Protein AF-A0A4S2MVJ6-F1 (afdb_monomer_lite)

Foldseek 3Di:
DDDWAFDDLVCLVVQLVVCCVQWVVSVLADSVQVVLQCQQPRQLWTADPQGKTWRKFFFQPVVVVCPVVVVADPSRDHSVRGHRPPPPDPVDPAAGETAIEIEDTDQRRHDPCRVVVSVVSSVVVCVVSSHDHQKYKYWDQDPVRVVSLVQQVWDWDPPPPPDIRTIMTMDGGPSRDNGDDDD

Sequence (183 aa):
MTSPTPLPPHLLAPLLASDTEIYPSSARLSLSRLESWIDAAPSLSLLFPSGGVIIALPMLASHWKSLVTGELNEWDIDARFLYPETTAAHGGPQPMEIGIHSWHIERNGEPPGFGKRAMEEVKQRVEALGLRITGWSALAVTEDGIGLCRSFGWRERAVEESRGGGRLMWLEGSNWKAPTPAL

Radius of gyration: 15.43 Å; chains: 1; bounding box: 38×34×42 Å

Organism: NCBI:txid341454

pLDDT: mean 83.53, std 15.49, range [36.56, 97.31]

Secondary structure (DSSP, 8-state):
-PPPEEPPGGGHHHHHHHHHHH-GGGGG--HHHHHHHHHH-GGGEEE-TTS-EEEEEEEEHHHHHHHHHTSS-GGG--GGGB--TTS-----SSPPEEEEEEEEEE-TTPPTTHHHHHHHHHHHHHHHTT-EEEEEEEEE-SHHHHHHHHHTTPEEE---SSSS-PEEEEEESS---PPPPP-

Structure (mmCIF, N/CA/C/O backbone):
data_AF-A0A4S2MVJ6-F1
#
_entry.id   AF-A0A4S2MVJ6-F1
#
loop_
_atom_site.group_PDB
_atom_site.id
_atom_site.type_symbol
_atom_site.label_atom_id
_atom_site.label_alt_id
_atom_site.label_comp_id
_atom_site.label_asym_id
_atom_site.label_entity_id
_atom_site.label_seq_id
_atom_site.pdbx_PDB_ins_code
_atom_site.Cartn_x
_atom_site.Cartn_y
_atom_site.Cartn_z
_atom_site.occupancy
_atom_site.B_iso_or_equiv
_atom_site.auth_seq_id
_atom_site.auth_comp_id
_atom_site.auth_asym_id
_atom_site.auth_atom_id
_atom_site.pdbx_PDB_model_num
ATOM 1 N N . MET A 1 1 ? -16.042 -12.253 -12.705 1.00 56.50 1 MET A N 1
ATOM 2 C CA . MET A 1 1 ? -14.601 -11.966 -12.537 1.00 56.50 1 MET A CA 1
ATOM 3 C C . MET A 1 1 ? -14.203 -12.515 -11.183 1.00 56.50 1 MET A C 1
ATOM 5 O O . MET A 1 1 ? -14.985 -12.370 -10.253 1.00 56.50 1 MET A O 1
ATOM 9 N N . THR A 1 2 ? -13.085 -13.225 -11.090 1.00 75.69 2 THR A N 1
ATOM 10 C CA . THR A 1 2 ? -12.560 -13.728 -9.815 1.00 75.69 2 THR A CA 1
ATOM 11 C C . THR A 1 2 ? -12.086 -12.551 -8.958 1.00 75.69 2 THR A C 1
ATOM 13 O O . THR A 1 2 ? -11.458 -11.629 -9.476 1.00 75.69 2 THR A O 1
ATOM 16 N N . SER A 1 3 ? -12.442 -12.540 -7.674 1.00 87.19 3 SER A N 1
ATOM 17 C CA . SER A 1 3 ? -12.014 -11.490 -6.742 1.00 87.19 3 SER A CA 1
ATOM 18 C C . SER A 1 3 ? -10.522 -11.631 -6.405 1.00 87.19 3 SER A C 1
ATOM 20 O O . SER A 1 3 ? -10.022 -12.760 -6.393 1.00 87.19 3 SER A O 1
ATOM 22 N N . PRO A 1 4 ? -9.808 -10.531 -6.108 1.00 93.50 4 PRO A N 1
ATOM 23 C CA . PRO A 1 4 ? -8.422 -10.590 -5.646 1.00 93.50 4 PRO A CA 1
ATOM 24 C C . PRO A 1 4 ? -8.301 -11.354 -4.323 1.00 93.50 4 PRO A C 1
ATOM 26 O O . PRO A 1 4 ? -9.167 -11.239 -3.445 1.00 93.50 4 PRO A O 1
ATOM 29 N N . THR A 1 5 ? -7.218 -12.109 -4.165 1.00 95.38 5 THR A N 1
ATOM 30 C CA . THR A 1 5 ? -6.925 -12.900 -2.961 1.00 95.38 5 THR A CA 1
ATOM 31 C C . THR A 1 5 ? -5.793 -12.269 -2.154 1.00 95.38 5 THR A C 1
ATOM 33 O O . THR A 1 5 ? -5.006 -11.521 -2.733 1.00 95.38 5 THR A O 1
ATOM 36 N N . PRO A 1 6 ? -5.654 -12.584 -0.854 1.00 95.75 6 PRO A N 1
ATOM 37 C CA . PRO A 1 6 ? -4.462 -12.214 -0.096 1.00 95.75 6 PRO A CA 1
ATOM 38 C C . PRO A 1 6 ? -3.177 -12.654 -0.804 1.00 95.75 6 PRO A C 1
ATOM 40 O O . PRO A 1 6 ? -3.139 -13.722 -1.426 1.00 95.75 6 PRO A O 1
ATOM 43 N N . LEU A 1 7 ? -2.144 -11.821 -0.721 1.00 95.50 7 LEU A N 1
ATOM 44 C CA . LEU A 1 7 ? -0.855 -12.047 -1.360 1.00 95.50 7 LEU A CA 1
ATOM 45 C C . LEU A 1 7 ? -0.146 -13.261 -0.725 1.00 95.50 7 LEU A C 1
ATOM 47 O O . LEU A 1 7 ? 0.115 -13.255 0.478 1.00 95.50 7 LEU A O 1
ATOM 51 N N . PRO A 1 8 ? 0.191 -14.308 -1.500 1.00 94.12 8 PRO A N 1
ATOM 52 C CA . PRO A 1 8 ? 0.903 -15.466 -0.969 1.00 94.12 8 PRO A CA 1
ATOM 53 C C . PRO A 1 8 ? 2.321 -15.119 -0.464 1.00 94.12 8 PRO A C 1
ATOM 55 O O . PRO A 1 8 ? 3.064 -14.451 -1.187 1.00 94.12 8 PRO A O 1
ATOM 58 N N . PRO A 1 9 ? 2.771 -15.656 0.690 1.00 92.94 9 PRO A N 1
ATOM 59 C CA . PRO A 1 9 ? 4.080 -15.321 1.271 1.00 92.94 9 PRO A CA 1
ATOM 60 C C . PRO A 1 9 ? 5.283 -15.580 0.352 1.00 92.94 9 PRO A C 1
ATOM 62 O O . PRO A 1 9 ? 6.256 -14.833 0.364 1.00 92.94 9 PRO A O 1
ATOM 65 N N . HIS A 1 10 ? 5.212 -16.611 -0.496 1.00 93.56 10 HIS A N 1
ATOM 66 C CA . HIS A 1 10 ? 6.303 -16.956 -1.415 1.00 93.56 10 HIS A CA 1
ATOM 67 C C . HIS A 1 10 ? 6.573 -15.886 -2.489 1.00 93.56 10 HIS A C 1
ATOM 69 O O . HIS A 1 10 ? 7.618 -15.937 -3.135 1.00 93.56 10 HIS A O 1
ATOM 75 N N . LEU A 1 11 ? 5.660 -14.926 -2.685 1.00 95.19 11 LEU A N 1
ATOM 76 C CA . LEU A 1 11 ? 5.847 -13.807 -3.612 1.00 95.19 11 LEU A CA 1
ATOM 77 C C . LEU A 1 11 ? 6.583 -12.617 -2.980 1.00 95.19 11 LEU A C 1
ATOM 79 O O . LEU A 1 11 ? 7.085 -11.774 -3.714 1.00 95.19 11 LEU A O 1
ATOM 83 N N . LEU A 1 12 ? 6.721 -12.550 -1.651 1.00 95.00 12 LEU A N 1
ATOM 84 C CA . LEU A 1 12 ? 7.303 -11.382 -0.977 1.00 95.00 12 LEU A CA 1
ATOM 85 C C . LEU A 1 12 ? 8.790 -11.190 -1.279 1.00 95.00 12 LEU A C 1
ATOM 87 O O . LEU A 1 12 ? 9.221 -10.069 -1.533 1.00 95.00 12 LEU A O 1
ATOM 91 N N . ALA A 1 13 ? 9.576 -12.269 -1.290 1.00 94.75 13 ALA A N 1
ATOM 92 C CA . ALA A 1 13 ? 11.005 -12.177 -1.587 1.00 94.75 13 ALA A CA 1
ATOM 93 C C . ALA A 1 13 ? 11.287 -11.714 -3.035 1.00 94.75 13 ALA A C 1
ATOM 95 O O . ALA A 1 13 ? 12.089 -10.794 -3.199 1.00 94.75 13 ALA A O 1
ATOM 96 N N . PRO A 1 14 ? 10.622 -12.262 -4.077 1.00 93.81 14 PRO A N 1
ATOM 97 C CA . PRO A 1 14 ? 10.716 -11.723 -5.436 1.00 93.81 14 PRO A CA 1
ATOM 98 C C . PRO A 1 14 ? 10.301 -10.252 -5.551 1.00 93.81 14 PRO A C 1
ATOM 100 O O . PRO A 1 14 ? 11.001 -9.479 -6.201 1.00 93.81 14 PRO A O 1
ATOM 103 N N . LEU A 1 15 ? 9.202 -9.854 -4.900 1.00 92.62 15 LEU A N 1
ATOM 104 C CA . LEU A 1 15 ? 8.722 -8.470 -4.938 1.00 92.62 15 LEU A CA 1
ATOM 105 C C . LEU A 1 15 ? 9.723 -7.518 -4.280 1.00 92.62 15 LEU A C 1
ATOM 107 O O . LEU A 1 15 ? 10.067 -6.504 -4.872 1.00 92.62 15 LEU A O 1
ATOM 111 N N . LEU A 1 16 ? 10.265 -7.872 -3.109 1.00 92.00 16 LEU A N 1
ATOM 112 C CA . LEU A 1 16 ? 11.301 -7.085 -2.434 1.00 92.00 16 LEU A CA 1
ATOM 113 C C . LEU A 1 16 ? 12.569 -6.937 -3.284 1.00 92.00 16 LEU A C 1
ATOM 115 O O . LEU A 1 16 ? 13.166 -5.860 -3.312 1.00 92.00 16 LEU A O 1
ATOM 119 N N . ALA A 1 17 ? 12.983 -8.003 -3.975 1.00 90.62 17 ALA A N 1
ATOM 120 C CA . ALA A 1 17 ? 14.120 -7.950 -4.886 1.00 90.62 17 ALA A CA 1
ATOM 121 C C . ALA A 1 17 ? 13.851 -6.983 -6.051 1.00 90.62 17 ALA A C 1
ATOM 123 O O . ALA A 1 17 ? 14.659 -6.086 -6.284 1.00 90.62 17 ALA A O 1
ATOM 124 N N . SER A 1 18 ? 12.689 -7.104 -6.705 1.00 87.56 18 SER A N 1
ATOM 125 C CA . SER A 1 18 ? 12.270 -6.202 -7.787 1.00 87.56 18 SER A CA 1
ATOM 126 C C . SER A 1 18 ? 12.198 -4.744 -7.330 1.00 87.56 18 SER A C 1
ATOM 128 O O . SER A 1 18 ? 12.621 -3.844 -8.052 1.00 87.56 18 SER A O 1
ATOM 130 N N . ASP A 1 19 ? 11.679 -4.496 -6.129 1.00 86.81 19 ASP A N 1
ATOM 131 C CA . ASP A 1 19 ? 11.576 -3.147 -5.578 1.00 86.81 19 ASP A CA 1
ATOM 132 C C . ASP A 1 19 ? 12.961 -2.572 -5.259 1.00 86.81 19 ASP A C 1
ATOM 134 O O . ASP A 1 19 ? 13.247 -1.423 -5.576 1.00 86.81 19 ASP A O 1
ATOM 138 N N . THR A 1 20 ? 13.872 -3.381 -4.713 1.00 84.69 20 THR A N 1
ATOM 139 C CA . THR A 1 20 ? 15.250 -2.962 -4.396 1.00 84.69 20 THR A CA 1
ATOM 140 C C . THR A 1 20 ? 16.060 -2.593 -5.641 1.00 84.69 20 THR A C 1
ATOM 142 O O . THR A 1 20 ? 16.916 -1.710 -5.574 1.00 84.69 20 THR A O 1
ATOM 145 N N . GLU A 1 21 ? 15.791 -3.230 -6.784 1.00 83.62 21 GLU A N 1
ATOM 146 C CA . GLU A 1 21 ? 16.425 -2.883 -8.062 1.00 83.62 21 GLU A CA 1
ATOM 147 C C . GLU A 1 21 ? 16.024 -1.484 -8.561 1.00 83.62 21 GLU A C 1
ATOM 149 O O . GLU A 1 21 ? 16.839 -0.790 -9.171 1.00 83.62 21 GLU A O 1
ATOM 154 N N . ILE A 1 22 ? 14.789 -1.052 -8.284 1.00 76.38 22 ILE A N 1
ATOM 155 C CA . ILE A 1 22 ? 14.227 0.227 -8.751 1.00 76.38 22 ILE A CA 1
ATOM 156 C C . ILE A 1 22 ? 14.412 1.338 -7.705 1.00 76.38 22 ILE A C 1
ATOM 158 O O . ILE A 1 22 ? 14.647 2.497 -8.056 1.00 76.38 22 ILE A O 1
ATOM 162 N N . TYR A 1 23 ? 14.330 0.986 -6.423 1.00 73.94 23 TYR A N 1
ATOM 163 C CA . TYR A 1 23 ? 14.349 1.888 -5.280 1.00 73.94 23 TYR A CA 1
ATOM 164 C C . TYR A 1 23 ? 15.567 1.576 -4.392 1.00 73.94 23 TYR A C 1
ATOM 166 O O . TYR A 1 23 ? 15.490 0.728 -3.501 1.00 73.94 23 TYR A O 1
ATOM 174 N N . PRO A 1 24 ? 16.696 2.295 -4.545 1.00 66.56 24 PRO A N 1
ATOM 175 C CA . PRO A 1 24 ? 17.876 2.110 -3.694 1.00 66.56 24 PRO A CA 1
ATOM 176 C C . PRO A 1 24 ? 17.599 2.232 -2.185 1.00 66.56 24 PRO A C 1
ATOM 178 O O . PRO A 1 24 ? 18.306 1.639 -1.371 1.00 66.56 24 PRO A O 1
ATOM 181 N N . SER A 1 25 ? 16.565 2.983 -1.789 1.00 67.94 25 SER A N 1
ATOM 182 C CA . SER A 1 25 ? 16.087 3.056 -0.402 1.00 67.94 25 SER A CA 1
ATOM 183 C C . SER A 1 25 ? 15.501 1.741 0.119 1.00 67.94 25 SER A C 1
ATOM 185 O O . SER A 1 25 ? 15.656 1.449 1.307 1.00 67.94 25 SER A O 1
ATOM 187 N N . SER A 1 26 ? 14.879 0.937 -0.747 1.00 67.00 26 SER A N 1
ATOM 188 C CA . SER A 1 26 ? 14.268 -0.351 -0.396 1.00 67.00 26 SER A CA 1
ATOM 189 C C . SER A 1 26 ? 15.310 -1.404 -0.014 1.00 67.00 26 SER A C 1
ATOM 191 O O . SER A 1 26 ? 14.987 -2.332 0.717 1.00 67.00 26 SER A O 1
ATOM 193 N N . ALA A 1 27 ? 16.596 -1.190 -0.332 1.00 71.81 27 ALA A N 1
ATOM 194 C CA . ALA A 1 27 ? 17.705 -2.003 0.181 1.00 71.81 27 ALA A CA 1
ATOM 195 C C . ALA A 1 27 ? 17.814 -2.003 1.723 1.00 71.81 27 ALA A C 1
ATOM 197 O O . ALA A 1 27 ? 18.536 -2.816 2.300 1.00 71.81 27 ALA A O 1
ATOM 198 N N . ARG A 1 28 ? 17.133 -1.070 2.405 1.00 82.00 28 ARG A N 1
ATOM 199 C CA . ARG A 1 28 ? 17.055 -1.003 3.872 1.00 82.00 28 ARG A CA 1
ATOM 200 C C . ARG A 1 28 ? 15.893 -1.808 4.453 1.00 82.00 28 ARG A C 1
ATOM 202 O O . ARG A 1 28 ? 15.876 -2.038 5.660 1.00 82.00 28 ARG A O 1
ATOM 209 N N . LEU A 1 29 ? 14.936 -2.220 3.623 1.00 89.44 29 LEU A N 1
ATOM 210 C CA . LEU A 1 29 ? 13.788 -3.017 4.029 1.00 89.44 29 LEU A CA 1
ATOM 211 C C . LEU A 1 29 ? 14.179 -4.500 4.067 1.00 89.44 29 LEU A C 1
ATOM 213 O O . LEU A 1 29 ? 14.614 -5.067 3.068 1.00 89.44 29 LEU A O 1
ATOM 217 N N . SER A 1 30 ? 14.029 -5.148 5.223 1.00 92.50 30 SER A N 1
ATOM 218 C CA . SER A 1 30 ? 14.241 -6.594 5.332 1.00 92.50 30 SER A CA 1
ATOM 219 C C . SER A 1 30 ? 12.998 -7.376 4.907 1.00 92.50 30 SER A C 1
ATOM 221 O O . SER A 1 30 ? 11.871 -6.917 5.097 1.00 92.50 30 SER A O 1
ATOM 223 N N . LEU A 1 31 ? 13.188 -8.613 4.433 1.00 94.00 31 LEU A N 1
ATOM 224 C CA . LEU A 1 31 ? 12.073 -9.526 4.154 1.00 94.00 31 LEU A CA 1
ATOM 225 C C . LEU A 1 31 ? 11.187 -9.729 5.390 1.00 94.00 31 LEU A C 1
ATOM 227 O O . LEU A 1 31 ? 9.974 -9.617 5.289 1.00 94.00 31 LEU A O 1
ATOM 231 N N . SER A 1 32 ? 11.795 -9.906 6.566 1.00 95.25 32 SER A N 1
ATOM 232 C CA . SER A 1 32 ? 11.061 -10.041 7.832 1.00 95.25 32 SER A CA 1
ATOM 233 C C . SER A 1 32 ? 10.196 -8.828 8.170 1.00 95.25 32 SER A C 1
ATOM 235 O O . SER A 1 32 ? 9.157 -8.956 8.815 1.00 95.25 32 SER A O 1
ATOM 237 N N . ARG A 1 33 ? 10.617 -7.629 7.747 1.00 95.19 33 ARG A N 1
ATOM 238 C CA . ARG A 1 33 ? 9.834 -6.414 7.941 1.00 95.19 33 ARG A CA 1
ATOM 239 C C . ARG A 1 33 ? 8.634 -6.402 7.005 1.00 95.19 33 ARG A C 1
ATOM 241 O O . ARG A 1 33 ? 7.529 -6.149 7.477 1.00 95.19 33 ARG A O 1
ATOM 248 N N . LEU A 1 34 ? 8.847 -6.723 5.730 1.00 95.19 34 LEU A N 1
ATOM 249 C CA . LEU A 1 34 ? 7.770 -6.846 4.753 1.00 95.19 34 LEU A CA 1
ATOM 250 C C . LEU A 1 34 ? 6.753 -7.911 5.189 1.00 95.19 34 LEU A C 1
ATOM 252 O O . LEU A 1 34 ? 5.569 -7.612 5.240 1.00 95.19 34 LEU A O 1
ATOM 256 N N . GLU A 1 35 ? 7.201 -9.098 5.604 1.00 95.94 35 GLU A N 1
ATOM 257 C CA . GLU A 1 35 ? 6.343 -10.155 6.166 1.00 95.94 35 GLU A CA 1
ATOM 258 C C . GLU A 1 35 ? 5.480 -9.626 7.319 1.00 95.94 35 GLU A C 1
ATOM 260 O O . GLU A 1 35 ? 4.261 -9.785 7.299 1.00 95.94 35 GLU A O 1
ATOM 265 N N . SER A 1 36 ? 6.079 -8.888 8.262 1.00 95.31 36 SER A N 1
ATOM 266 C CA . SER A 1 36 ? 5.337 -8.313 9.393 1.00 95.31 36 SER A CA 1
ATOM 267 C C . SER A 1 36 ? 4.248 -7.316 8.979 1.00 95.31 36 SER A C 1
ATOM 269 O O . SER A 1 36 ? 3.243 -7.178 9.675 1.00 95.31 36 SER A O 1
ATOM 271 N N . TRP A 1 37 ? 4.428 -6.612 7.857 1.00 95.25 37 TRP A N 1
ATOM 272 C CA . TRP A 1 37 ? 3.412 -5.709 7.319 1.00 95.25 37 TRP A CA 1
ATOM 273 C C . TRP A 1 37 ? 2.223 -6.477 6.746 1.00 95.25 37 TRP A C 1
ATOM 275 O O . TRP A 1 37 ? 1.077 -6.110 7.004 1.00 95.25 37 TRP A O 1
ATOM 285 N N . ILE A 1 38 ? 2.494 -7.555 6.005 1.00 94.75 38 ILE A N 1
ATOM 286 C CA . ILE A 1 38 ? 1.459 -8.409 5.413 1.00 94.75 38 ILE A CA 1
ATOM 287 C C . ILE A 1 38 ? 0.681 -9.141 6.503 1.00 94.75 38 ILE A C 1
ATOM 289 O O . ILE A 1 38 ? -0.541 -9.208 6.428 1.00 94.75 38 ILE A O 1
ATOM 293 N N . ASP A 1 39 ? 1.361 -9.627 7.541 1.00 93.62 39 ASP A N 1
ATOM 294 C CA . ASP A 1 39 ? 0.717 -10.310 8.665 1.00 93.62 39 ASP A CA 1
ATOM 295 C C . ASP A 1 39 ? -0.221 -9.382 9.456 1.00 93.62 39 ASP A C 1
ATOM 297 O O . ASP A 1 39 ? -1.233 -9.832 9.995 1.00 93.62 39 ASP A O 1
ATOM 301 N N . ALA A 1 40 ? 0.089 -8.082 9.524 1.00 92.69 40 ALA A N 1
ATOM 302 C CA . ALA A 1 40 ? -0.744 -7.101 10.218 1.00 92.69 40 ALA A CA 1
ATOM 303 C C . ALA A 1 40 ? -2.038 -6.759 9.456 1.00 92.69 40 ALA A C 1
ATOM 305 O O . ALA A 1 40 ? -3.074 -6.534 10.088 1.00 92.69 40 ALA A O 1
ATOM 306 N N . ALA A 1 41 ? -1.976 -6.724 8.120 1.00 92.31 41 ALA A N 1
ATOM 307 C CA . ALA A 1 41 ? -3.089 -6.346 7.248 1.00 92.31 41 ALA A CA 1
ATOM 308 C C . ALA A 1 41 ? -3.176 -7.217 5.974 1.00 92.31 41 ALA A C 1
ATOM 310 O O . ALA A 1 41 ? -3.025 -6.719 4.847 1.00 92.31 41 ALA A O 1
ATOM 311 N N . PRO A 1 42 ? -3.412 -8.535 6.118 1.00 93.75 42 PRO A N 1
ATOM 312 C CA . PRO A 1 42 ? -3.369 -9.465 4.993 1.00 93.75 42 PRO A CA 1
ATOM 313 C C . PRO A 1 42 ? -4.475 -9.200 3.968 1.00 93.75 42 PRO A C 1
ATOM 315 O O . PRO A 1 42 ? -4.302 -9.507 2.787 1.00 93.75 42 PRO A O 1
ATOM 318 N N . SER A 1 43 ? -5.608 -8.615 4.375 1.00 93.75 43 SER A N 1
ATOM 319 C CA . SER A 1 43 ? -6.712 -8.331 3.458 1.00 93.75 43 SER A CA 1
ATOM 320 C C . SER A 1 43 ? -6.442 -7.166 2.504 1.00 93.75 43 SER A C 1
ATOM 322 O O . SER A 1 43 ? -7.196 -7.023 1.539 1.00 93.75 43 SER A O 1
ATOM 324 N N . LEU A 1 44 ? -5.392 -6.367 2.736 1.00 95.88 44 LEU A N 1
ATOM 325 C CA . LEU A 1 44 ? -5.027 -5.195 1.927 1.00 95.88 44 LEU A CA 1
ATOM 326 C C . LEU A 1 44 ? -3.782 -5.407 1.055 1.00 95.88 44 LEU A C 1
ATOM 328 O O . LEU A 1 44 ? -3.421 -4.534 0.265 1.00 95.88 44 LEU A O 1
ATOM 332 N N . SER A 1 45 ? -3.162 -6.580 1.153 1.00 96.44 45 SER A N 1
ATOM 333 C CA . SER A 1 45 ? -2.086 -7.011 0.262 1.00 96.44 45 SER A CA 1
ATOM 334 C C . SER A 1 45 ? -2.625 -8.076 -0.679 1.00 96.44 45 SER A C 1
ATOM 336 O O . SER A 1 45 ? -2.963 -9.175 -0.244 1.00 96.44 45 SER A O 1
ATOM 338 N N . LEU A 1 46 ? -2.773 -7.742 -1.959 1.00 97.00 46 LEU A N 1
ATOM 339 C CA . LEU A 1 46 ? -3.627 -8.475 -2.888 1.00 97.00 46 LEU A CA 1
ATOM 340 C C . LEU A 1 46 ? -2.865 -8.995 -4.098 1.00 97.00 46 LEU A C 1
ATOM 342 O O . LEU A 1 46 ? -2.083 -8.271 -4.710 1.00 97.00 46 LEU A O 1
ATOM 346 N N . LEU A 1 47 ? -3.207 -10.219 -4.488 1.00 96.44 47 LEU A N 1
ATOM 347 C CA . LEU A 1 47 ? -2.915 -10.810 -5.786 1.00 96.44 47 LEU A CA 1
ATOM 348 C C . LEU A 1 47 ? -4.191 -10.816 -6.636 1.00 96.44 47 LEU A C 1
ATOM 350 O O . LEU A 1 47 ? -5.226 -11.365 -6.244 1.00 96.44 47 LEU A O 1
ATOM 354 N N . PHE A 1 48 ? -4.111 -10.214 -7.816 1.00 95.19 48 PHE A N 1
ATOM 355 C CA . PHE A 1 48 ? -5.182 -10.175 -8.800 1.00 95.19 48 PHE A CA 1
ATOM 356 C C . PHE A 1 48 ? -5.101 -11.383 -9.743 1.00 95.19 48 PHE A C 1
ATOM 358 O O . PHE A 1 48 ? -4.010 -11.895 -10.000 1.00 95.19 48 PHE A O 1
ATOM 365 N N . PRO A 1 49 ? -6.237 -11.837 -10.304 1.00 89.81 49 PRO A N 1
ATOM 366 C CA . PRO A 1 49 ? -6.291 -13.067 -11.093 1.00 89.81 49 PRO A CA 1
ATOM 367 C C . PRO A 1 49 ? -5.345 -13.137 -12.295 1.00 89.81 49 PRO A C 1
ATOM 369 O O . PRO A 1 49 ? -4.951 -14.237 -12.670 1.00 89.81 49 PRO A O 1
ATOM 372 N N . SER A 1 50 ? -4.999 -12.002 -12.912 1.00 88.06 50 SER A N 1
ATOM 373 C CA . SER A 1 50 ? -4.106 -11.983 -14.081 1.00 88.06 50 SER A CA 1
ATOM 374 C C . SER A 1 50 ? -2.633 -11.811 -13.702 1.00 88.06 50 SER A C 1
ATOM 376 O O . SER A 1 50 ? -1.801 -11.810 -14.603 1.00 88.06 50 SER A O 1
ATOM 378 N N . GLY A 1 51 ? -2.318 -11.710 -12.403 1.00 90.38 51 GLY A N 1
ATOM 379 C CA . GLY A 1 51 ? -0.955 -11.616 -11.870 1.00 90.38 51 GLY A CA 1
ATOM 380 C C . GLY A 1 51 ? -0.588 -10.267 -11.251 1.00 90.38 51 GLY A C 1
ATOM 381 O O . GLY A 1 51 ? 0.487 -10.156 -10.670 1.00 90.38 51 GLY A O 1
ATOM 382 N N . GLY A 1 52 ? -1.456 -9.253 -11.336 1.00 94.50 52 GLY A N 1
ATOM 383 C CA . GLY A 1 52 ? -1.184 -7.950 -10.731 1.00 94.50 52 GLY A CA 1
ATOM 384 C C . GLY A 1 52 ? -1.154 -7.998 -9.203 1.00 94.50 52 GLY A C 1
ATOM 385 O O . GLY A 1 52 ? -1.886 -8.768 -8.584 1.00 94.50 52 GLY A O 1
ATOM 386 N N . VAL A 1 53 ? -0.337 -7.151 -8.586 1.00 96.25 53 VAL A N 1
ATOM 387 C CA . VAL A 1 53 ? -0.130 -7.099 -7.136 1.00 96.25 53 VAL A CA 1
ATOM 388 C C . VAL A 1 53 ? -0.303 -5.673 -6.622 1.00 96.25 53 VAL A C 1
ATOM 390 O O . VAL A 1 53 ? 0.085 -4.711 -7.284 1.00 96.25 53 VAL A O 1
ATOM 393 N N . ILE A 1 54 ? -0.876 -5.539 -5.426 1.00 96.69 54 ILE A N 1
ATOM 394 C CA . ILE A 1 54 ? -0.794 -4.326 -4.603 1.00 96.69 54 ILE A CA 1
ATOM 395 C C . ILE A 1 54 ? -0.463 -4.709 -3.164 1.00 96.69 54 ILE A C 1
ATOM 397 O O . ILE A 1 54 ? -1.041 -5.651 -2.628 1.00 96.69 54 ILE A O 1
ATOM 401 N N . ILE A 1 55 ? 0.440 -3.963 -2.535 1.00 97.00 55 ILE A N 1
ATOM 402 C CA . ILE A 1 55 ? 0.715 -4.042 -1.099 1.00 97.00 55 ILE A CA 1
ATOM 403 C C . ILE A 1 55 ? 0.393 -2.678 -0.500 1.00 97.00 55 ILE A C 1
ATOM 405 O O . ILE A 1 55 ? 1.106 -1.700 -0.741 1.00 97.00 55 ILE A O 1
ATOM 409 N N . ALA A 1 56 ? -0.705 -2.613 0.252 1.00 97.31 56 ALA A N 1
ATOM 410 C CA . ALA A 1 56 ? -1.175 -1.399 0.902 1.00 97.31 56 ALA A CA 1
ATOM 411 C C . ALA A 1 56 ? -1.109 -1.536 2.427 1.00 97.31 56 ALA A C 1
ATOM 413 O O . ALA A 1 56 ? -1.620 -2.492 3.006 1.00 97.31 56 ALA A O 1
ATOM 414 N N . LEU A 1 57 ? -0.496 -0.547 3.071 1.00 97.06 57 LEU A N 1
ATOM 415 C CA . LEU A 1 57 ? -0.272 -0.490 4.509 1.00 97.06 57 LEU A CA 1
ATOM 416 C C . LEU A 1 57 ? -1.307 0.447 5.154 1.00 97.06 57 LEU A C 1
ATOM 418 O O . LEU A 1 57 ? -1.259 1.659 4.908 1.00 97.06 57 LEU A O 1
ATOM 422 N N . PRO A 1 58 ? -2.239 -0.061 5.982 1.00 96.25 58 PRO A N 1
ATOM 423 C CA . PRO A 1 58 ? -3.219 0.766 6.677 1.00 96.25 58 PRO A CA 1
ATOM 424 C C . PRO A 1 58 ? -2.593 1.383 7.930 1.00 96.25 58 PRO A C 1
ATOM 426 O O . PRO A 1 58 ? -2.754 0.885 9.038 1.00 96.25 58 PRO A O 1
ATOM 429 N N . MET A 1 59 ? -1.835 2.460 7.775 1.00 96.62 59 MET A N 1
ATOM 430 C CA . MET A 1 59 ? -1.133 3.098 8.885 1.00 96.62 59 MET A CA 1
ATOM 431 C C . MET A 1 59 ? -2.099 3.870 9.787 1.00 96.62 59 MET A C 1
ATOM 433 O O . MET A 1 59 ? -2.937 4.628 9.299 1.00 96.62 59 MET A O 1
ATOM 437 N N . LEU A 1 60 ? -1.938 3.771 11.108 1.00 94.69 60 LEU A N 1
ATOM 438 C CA . LEU A 1 60 ? -2.625 4.659 12.049 1.00 94.69 60 LEU A CA 1
ATOM 439 C C . LEU A 1 60 ? -2.339 6.120 11.674 1.00 94.69 60 LEU A C 1
ATOM 441 O O . LEU A 1 60 ? -1.202 6.468 11.343 1.00 94.69 60 LEU A O 1
ATOM 445 N N . ALA A 1 61 ? -3.357 6.982 11.736 1.00 93.81 61 ALA A N 1
ATOM 446 C CA . ALA A 1 61 ? -3.276 8.336 11.183 1.00 93.81 61 ALA A CA 1
ATOM 447 C C . ALA A 1 61 ? -2.082 9.166 11.697 1.00 93.81 61 ALA A C 1
ATOM 449 O O . ALA A 1 61 ? -1.495 9.927 10.929 1.00 93.81 61 ALA A O 1
ATOM 450 N N . SER A 1 62 ? -1.683 9.001 12.963 1.00 94.19 62 SER A N 1
ATOM 451 C CA . SER A 1 62 ? -0.497 9.660 13.530 1.00 94.19 62 SER A CA 1
ATOM 452 C C . SER A 1 62 ? 0.799 9.236 12.833 1.00 94.19 62 SER A C 1
ATOM 454 O O . SER A 1 62 ? 1.600 10.089 12.461 1.00 94.19 62 SER A O 1
ATOM 456 N N . HIS A 1 63 ? 0.992 7.936 12.607 1.00 96.06 63 HIS A N 1
ATOM 457 C CA . HIS A 1 63 ? 2.187 7.396 11.958 1.00 96.06 63 HIS A CA 1
ATOM 458 C C . HIS A 1 63 ? 2.194 7.658 10.456 1.00 96.06 63 HIS A C 1
ATOM 460 O O . HIS A 1 63 ? 3.245 7.969 9.899 1.00 96.06 63 HIS A O 1
ATOM 466 N N . TRP A 1 64 ? 1.027 7.606 9.808 1.00 95.31 64 TRP A N 1
ATOM 467 C CA . TRP A 1 64 ? 0.897 8.044 8.421 1.00 95.31 64 TRP A CA 1
ATOM 468 C C . TRP A 1 64 ? 1.300 9.513 8.266 1.00 95.31 64 TRP A C 1
ATOM 470 O O . TRP A 1 64 ? 2.039 9.857 7.346 1.00 95.31 64 TRP A O 1
ATOM 480 N N . LYS A 1 65 ? 0.877 10.376 9.201 1.00 92.50 65 LYS A N 1
ATOM 481 C CA . LYS A 1 65 ? 1.266 11.786 9.205 1.00 92.50 65 LYS A CA 1
ATOM 482 C C . LYS A 1 65 ? 2.780 11.948 9.324 1.00 92.50 65 LYS A C 1
ATOM 484 O O . LYS A 1 65 ? 3.356 12.666 8.517 1.00 92.50 65 LYS A O 1
ATOM 489 N N . SER A 1 66 ? 3.418 11.246 10.262 1.00 92.25 66 SER A N 1
ATOM 490 C CA . SER A 1 66 ? 4.882 11.254 10.390 1.00 92.25 66 SER A CA 1
ATOM 491 C C . SER A 1 66 ? 5.589 10.753 9.126 1.00 92.25 66 SER A C 1
ATOM 493 O O . SER A 1 66 ? 6.636 11.287 8.768 1.00 92.25 66 SER A O 1
ATOM 495 N N . LEU A 1 67 ? 5.017 9.783 8.402 1.00 90.88 67 LEU A N 1
ATOM 496 C CA . LEU A 1 67 ? 5.550 9.345 7.108 1.00 90.88 67 LEU A CA 1
ATOM 497 C C . LEU A 1 67 ? 5.477 10.472 6.065 1.00 90.88 67 LEU A C 1
ATOM 499 O O . LEU A 1 67 ? 6.483 10.801 5.440 1.00 90.88 67 LEU A O 1
ATOM 503 N N . VAL A 1 68 ? 4.317 11.118 5.895 1.00 89.31 68 VAL A N 1
ATOM 504 C CA . VAL A 1 68 ? 4.166 12.186 4.885 1.00 89.31 68 VAL A CA 1
ATOM 505 C C . VAL A 1 68 ? 4.922 13.471 5.243 1.00 89.31 68 VAL A C 1
ATOM 507 O O . VAL A 1 68 ? 5.403 14.172 4.346 1.00 89.31 68 VAL A O 1
ATOM 510 N N . THR A 1 69 ? 5.123 13.760 6.535 1.00 87.25 69 THR A N 1
ATOM 511 C CA . THR A 1 69 ? 5.986 14.858 7.009 1.00 87.25 69 THR A CA 1
ATOM 512 C C . THR A 1 69 ? 7.472 14.498 7.009 1.00 87.25 69 THR A C 1
ATOM 514 O O . THR A 1 69 ? 8.314 15.398 7.057 1.00 87.25 69 THR A O 1
ATOM 517 N N . GLY A 1 70 ? 7.834 13.238 6.747 1.00 85.94 70 GLY A N 1
ATOM 518 C CA . GLY A 1 70 ? 9.223 12.770 6.648 1.00 85.94 70 GLY A CA 1
ATOM 519 C C . GLY A 1 70 ? 9.912 12.587 8.003 1.00 85.94 70 GLY A C 1
ATOM 520 O O . GLY A 1 70 ? 11.131 12.488 8.062 1.00 85.94 70 GLY A O 1
ATOM 521 N N . GLU A 1 71 ? 9.141 12.563 9.090 1.00 89.88 71 GLU A N 1
ATOM 522 C CA . GLU A 1 71 ? 9.605 12.198 10.435 1.00 89.88 71 GLU A CA 1
ATOM 523 C C . GLU A 1 71 ? 9.808 10.681 10.579 1.00 89.88 71 GLU A C 1
ATOM 525 O O . GLU A 1 71 ? 10.578 10.234 11.427 1.00 89.88 71 GLU A O 1
ATOM 530 N N . LEU A 1 72 ? 9.113 9.894 9.755 1.00 90.69 72 LEU A N 1
ATOM 531 C CA . LEU A 1 72 ? 9.212 8.441 9.670 1.00 90.69 72 LEU A CA 1
ATOM 532 C C . LEU A 1 72 ? 9.639 8.055 8.250 1.00 90.69 72 LEU A C 1
ATOM 534 O O . LEU A 1 72 ? 9.037 8.519 7.285 1.00 90.69 72 LEU A O 1
ATOM 538 N N . ASN A 1 73 ? 10.650 7.194 8.116 1.00 87.88 73 ASN A N 1
ATOM 539 C CA . ASN A 1 73 ? 10.994 6.608 6.820 1.00 87.88 73 ASN A CA 1
ATOM 540 C C . ASN A 1 73 ? 10.153 5.358 6.553 1.00 87.88 73 ASN A C 1
ATOM 542 O O . ASN A 1 73 ? 9.741 4.667 7.483 1.00 87.88 73 ASN A O 1
ATOM 546 N N . GLU A 1 74 ? 9.982 5.013 5.278 1.00 89.06 74 GLU A N 1
ATOM 547 C CA . GLU A 1 74 ? 9.230 3.823 4.864 1.00 89.06 74 GLU A CA 1
ATOM 548 C C . GLU A 1 74 ? 9.806 2.523 5.456 1.00 89.06 74 GLU A C 1
ATOM 550 O O . GLU A 1 74 ? 9.078 1.738 6.057 1.00 89.06 74 GLU A O 1
ATOM 555 N N . TRP A 1 75 ? 11.130 2.329 5.403 1.00 88.94 75 TRP A N 1
ATOM 556 C CA . TRP A 1 75 ? 11.790 1.144 5.977 1.00 88.94 75 TRP A CA 1
ATOM 557 C C . TRP A 1 75 ? 11.727 1.081 7.515 1.00 88.94 75 TRP A C 1
ATOM 559 O O . TRP A 1 75 ? 11.989 0.030 8.098 1.00 88.94 75 TRP A O 1
ATOM 569 N N . ASP A 1 76 ? 11.371 2.187 8.176 1.00 91.62 76 ASP A N 1
ATOM 570 C CA . ASP A 1 76 ? 11.205 2.261 9.630 1.00 91.62 76 ASP A CA 1
ATOM 571 C C . ASP A 1 76 ? 9.754 1.965 10.069 1.00 91.62 76 ASP A C 1
ATOM 573 O O . ASP A 1 76 ? 9.493 1.845 11.270 1.00 91.62 76 ASP A O 1
ATOM 577 N N . ILE A 1 77 ? 8.803 1.807 9.132 1.00 94.38 77 ILE A N 1
ATOM 578 C CA . ILE A 1 77 ? 7.404 1.474 9.447 1.00 94.38 77 ILE A CA 1
ATOM 579 C C . ILE A 1 77 ? 7.363 0.133 10.177 1.00 94.38 77 ILE A C 1
ATOM 581 O O . ILE A 1 77 ? 7.810 -0.884 9.663 1.00 94.38 77 ILE A O 1
ATOM 585 N N . ASP A 1 78 ? 6.827 0.099 11.390 1.00 95.44 78 ASP A N 1
ATOM 586 C CA . ASP A 1 78 ? 6.644 -1.108 12.198 1.00 95.44 78 ASP A CA 1
ATOM 587 C C . ASP A 1 78 ? 5.207 -1.623 12.079 1.00 95.44 78 ASP A C 1
ATOM 589 O O . ASP A 1 78 ? 4.282 -0.828 11.932 1.00 95.44 78 ASP A O 1
ATOM 593 N N . ALA A 1 79 ? 4.998 -2.938 12.176 1.00 94.69 79 ALA A N 1
ATOM 594 C CA . ALA A 1 79 ? 3.659 -3.534 12.153 1.00 94.69 79 ALA A CA 1
ATOM 595 C C . ALA A 1 79 ? 2.731 -2.943 13.234 1.00 94.69 79 ALA A C 1
ATOM 597 O O . ALA A 1 79 ? 1.529 -2.820 13.022 1.00 94.69 79 ALA A O 1
ATOM 598 N N . ARG A 1 80 ? 3.285 -2.483 14.367 1.00 94.19 80 ARG A N 1
ATOM 599 C CA . ARG A 1 80 ? 2.541 -1.776 15.428 1.00 94.19 80 ARG A CA 1
ATOM 600 C C . ARG A 1 80 ? 2.009 -0.405 15.003 1.00 94.19 80 ARG A C 1
ATOM 602 O O . ARG A 1 80 ? 1.176 0.158 15.706 1.00 94.19 80 ARG A O 1
ATOM 609 N N . PHE A 1 81 ? 2.508 0.157 13.903 1.00 95.38 81 PHE A N 1
ATOM 610 C CA . PHE A 1 81 ? 2.011 1.409 13.331 1.00 95.38 81 PHE A CA 1
ATOM 611 C C . PHE A 1 81 ? 0.847 1.182 12.365 1.00 95.38 81 PHE A C 1
ATOM 613 O O . PHE A 1 81 ? 0.244 2.156 11.913 1.00 95.38 81 PHE A O 1
ATOM 620 N N . LEU A 1 82 ? 0.551 -0.075 12.030 1.00 94.50 82 LEU A N 1
ATOM 621 C CA . LEU A 1 82 ? -0.536 -0.467 11.146 1.00 94.50 82 LEU A CA 1
ATOM 622 C C . LEU A 1 82 ? -1.793 -0.775 11.960 1.00 94.50 82 LEU A C 1
ATOM 624 O O . LEU A 1 82 ? -1.726 -1.120 13.139 1.00 94.50 82 LEU A O 1
ATOM 628 N N . TYR A 1 83 ? -2.948 -0.658 11.317 1.00 88.69 83 TYR A N 1
ATOM 629 C CA . TYR A 1 83 ? -4.195 -1.190 11.833 1.00 88.69 83 TYR A CA 1
ATOM 630 C C . TYR A 1 83 ? -4.111 -2.725 11.866 1.00 88.69 83 TYR A C 1
ATOM 632 O O . TYR A 1 83 ? -3.945 -3.329 10.805 1.00 88.69 83 TYR A O 1
ATOM 640 N N . PRO A 1 84 ? -4.217 -3.364 13.045 1.00 80.06 84 PRO A N 1
ATOM 641 C CA . PRO A 1 84 ? -4.200 -4.815 13.129 1.00 80.06 84 PRO A CA 1
ATOM 642 C C . PRO A 1 84 ? -5.575 -5.366 12.739 1.00 80.06 84 PRO A C 1
ATOM 644 O O . PRO A 1 84 ? -6.539 -5.206 13.479 1.00 80.06 84 PRO A O 1
ATOM 647 N N . GLU A 1 85 ? -5.685 -6.073 11.614 1.00 74.75 85 GLU A N 1
ATOM 648 C CA . GLU A 1 85 ? -6.966 -6.678 11.197 1.00 74.75 85 GLU A CA 1
ATOM 649 C C . GLU A 1 85 ? -7.491 -7.729 12.194 1.00 74.75 85 GLU A C 1
ATOM 651 O O . GLU A 1 85 ? -8.684 -8.028 12.234 1.00 74.75 85 GLU A O 1
ATOM 656 N N . THR A 1 86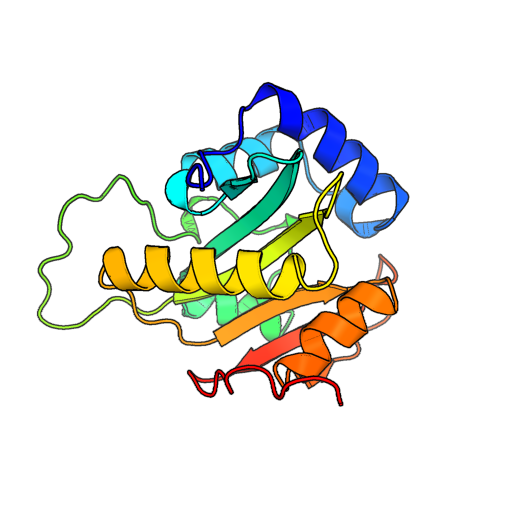 ? -6.613 -8.284 13.036 1.00 65.38 86 THR A N 1
ATOM 657 C CA . THR A 1 86 ? -6.956 -9.298 14.042 1.00 65.38 86 THR A CA 1
ATOM 658 C C . THR A 1 86 ? -7.708 -8.745 15.255 1.00 65.38 86 THR A C 1
ATOM 660 O O . THR A 1 86 ? -8.246 -9.534 16.039 1.00 65.38 86 THR A O 1
ATOM 663 N N . THR A 1 87 ? -7.817 -7.420 15.423 1.00 60.38 87 THR A N 1
ATOM 664 C CA . THR A 1 87 ? -8.670 -6.830 16.464 1.00 60.38 87 THR A CA 1
ATOM 665 C C . THR A 1 87 ? -10.122 -6.809 16.001 1.00 60.38 87 THR A C 1
ATOM 667 O O . THR A 1 87 ? -10.685 -5.794 15.594 1.00 60.38 87 THR A O 1
ATOM 670 N N . ALA A 1 88 ? -10.761 -7.976 16.099 1.00 46.31 88 ALA A N 1
ATOM 671 C CA . ALA A 1 88 ? -12.200 -8.108 15.960 1.00 46.31 88 ALA A CA 1
ATOM 672 C C . ALA A 1 88 ? -12.909 -7.035 16.809 1.00 46.31 88 ALA A C 1
ATOM 674 O O . ALA A 1 88 ? -12.729 -6.963 18.024 1.00 46.31 88 ALA A O 1
ATOM 675 N N . 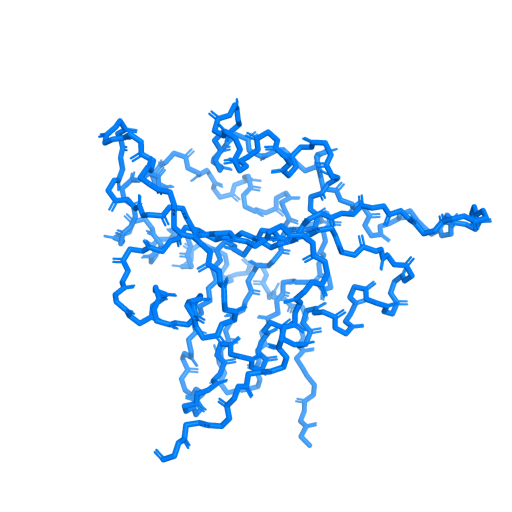ALA A 1 89 ? -13.735 -6.221 16.155 1.00 52.56 89 ALA A N 1
ATOM 676 C CA . ALA A 1 89 ? -14.672 -5.296 16.779 1.00 52.56 89 ALA A CA 1
ATOM 677 C C . ALA A 1 89 ? -14.043 -4.164 17.612 1.00 52.56 89 ALA A C 1
ATOM 679 O O . ALA A 1 89 ? -14.101 -4.136 18.842 1.00 52.56 89 ALA A O 1
ATOM 680 N N . HIS A 1 90 ? -13.603 -3.101 16.945 1.00 55.56 90 HIS A N 1
ATOM 681 C CA . HIS A 1 90 ? -13.705 -1.774 17.551 1.00 55.56 90 HIS A CA 1
ATOM 682 C C . HIS A 1 90 ? -15.085 -1.198 17.240 1.00 55.56 90 HIS A C 1
ATOM 684 O O . HIS A 1 90 ? -15.242 -0.304 16.420 1.00 55.56 90 HIS A O 1
ATOM 690 N N . GLY A 1 91 ? -16.099 -1.721 17.941 1.00 51.16 91 GLY A N 1
ATOM 691 C CA . GLY A 1 91 ? -17.458 -1.165 18.014 1.00 51.16 91 GLY A CA 1
ATOM 692 C C . GLY A 1 91 ? -17.524 0.156 18.792 1.00 51.16 91 GLY A C 1
ATOM 693 O O . GLY A 1 91 ? -18.489 0.412 19.509 1.00 51.16 91 GLY A O 1
ATOM 694 N N . GLY A 1 92 ? -16.468 0.969 18.706 1.00 61.03 92 GLY A N 1
ATOM 695 C CA . GLY A 1 92 ? -16.467 2.325 19.227 1.00 61.03 92 GLY A CA 1
ATOM 696 C C . GLY A 1 92 ? -17.412 3.206 18.404 1.00 61.03 92 GLY A C 1
ATOM 697 O O . GLY A 1 92 ? -17.660 2.927 17.232 1.00 61.03 92 GLY A O 1
ATOM 698 N N . PRO A 1 93 ? -17.941 4.294 18.983 1.00 61.16 93 PRO A N 1
ATOM 699 C CA . PRO A 1 93 ? -18.920 5.151 18.315 1.00 61.16 93 PRO A CA 1
ATOM 700 C C . PRO A 1 93 ? -18.362 5.911 17.101 1.00 61.16 93 PRO A C 1
ATOM 702 O O . PRO A 1 93 ? -19.136 6.546 16.388 1.00 61.16 93 PRO A O 1
ATOM 705 N N . GLN A 1 94 ? -17.044 5.885 16.869 1.00 67.69 94 GLN A N 1
ATOM 706 C CA . GLN A 1 94 ? -16.398 6.562 15.747 1.00 67.69 94 GLN A CA 1
ATOM 707 C C . GLN A 1 94 ? -15.466 5.617 14.979 1.00 67.69 94 GLN A C 1
ATOM 709 O O . GLN A 1 94 ? -14.731 4.855 15.614 1.00 67.69 94 GLN A O 1
ATOM 714 N N . PRO A 1 95 ? -15.453 5.695 13.635 1.00 78.25 95 PRO A N 1
ATOM 715 C CA . PRO A 1 95 ? -14.532 4.922 12.815 1.00 78.25 95 PRO A CA 1
ATOM 716 C C . PRO A 1 95 ? -13.092 5.354 13.099 1.00 78.25 95 PRO A C 1
ATOM 718 O O . PRO A 1 95 ? -12.792 6.552 13.158 1.00 78.25 95 PRO A O 1
ATOM 721 N N . MET A 1 96 ? -12.202 4.376 13.260 1.00 88.50 96 MET A N 1
ATOM 722 C CA . MET A 1 96 ? -10.775 4.631 13.435 1.00 88.50 96 MET A CA 1
ATOM 723 C C . MET A 1 96 ? -10.195 5.277 12.172 1.00 88.50 96 MET A C 1
ATOM 725 O O . MET A 1 96 ? -10.506 4.873 11.051 1.00 88.50 96 MET A O 1
ATOM 729 N N . GLU A 1 97 ? -9.358 6.292 12.369 1.00 92.12 97 GLU A N 1
ATOM 730 C CA . GLU A 1 97 ? -8.674 7.001 11.292 1.00 92.12 97 GLU A CA 1
ATOM 731 C C . GLU A 1 97 ? -7.356 6.326 10.914 1.00 92.12 97 GLU A C 1
ATOM 733 O O . GLU A 1 97 ? -6.484 6.116 11.763 1.00 92.12 97 GLU A O 1
ATOM 738 N N . ILE A 1 98 ? -7.179 6.076 9.621 1.00 95.00 98 ILE A N 1
ATOM 739 C CA . ILE A 1 98 ? -5.944 5.541 9.049 1.00 95.00 98 ILE A CA 1
ATOM 740 C C . ILE A 1 98 ? -5.545 6.317 7.797 1.00 95.00 98 ILE A C 1
ATOM 742 O O . ILE A 1 98 ? -6.398 6.863 7.103 1.00 95.00 98 ILE A O 1
ATOM 746 N N . GLY A 1 99 ? -4.260 6.329 7.471 1.00 96.06 99 GLY A N 1
ATOM 747 C CA . GLY A 1 99 ? -3.792 6.672 6.133 1.00 96.06 99 GLY A CA 1
ATOM 748 C C . GLY A 1 99 ? -3.308 5.422 5.410 1.00 96.06 99 GLY A C 1
ATOM 749 O O . GLY A 1 99 ? -2.762 4.514 6.033 1.00 96.06 99 GLY A O 1
ATOM 750 N N . ILE A 1 100 ? -3.517 5.360 4.098 1.00 97.00 100 ILE A N 1
ATOM 751 C CA . ILE A 1 100 ? -3.071 4.223 3.291 1.00 97.00 100 ILE A CA 1
ATOM 752 C C . ILE A 1 100 ? -1.739 4.560 2.642 1.00 97.00 100 ILE A C 1
ATOM 754 O O . ILE A 1 100 ? -1.656 5.479 1.828 1.00 97.00 100 ILE A O 1
ATOM 758 N N . HIS A 1 101 ? -0.703 3.801 2.972 1.00 96.38 101 HIS A N 1
ATOM 759 C CA . HIS A 1 101 ? 0.563 3.878 2.265 1.00 96.38 101 HIS A CA 1
ATOM 760 C C . HIS A 1 101 ? 0.692 2.702 1.293 1.00 96.38 101 HIS A C 1
ATOM 762 O O . HIS A 1 101 ? 0.712 1.549 1.710 1.00 96.38 101 HIS A O 1
ATOM 768 N N . SER A 1 102 ? 0.735 2.978 -0.007 1.00 95.19 102 SER A N 1
ATOM 769 C CA . SER A 1 102 ? 0.970 1.963 -1.031 1.00 95.19 102 SER A CA 1
ATOM 770 C C . SER A 1 102 ? 2.470 1.752 -1.185 1.00 95.19 102 SER A C 1
ATOM 772 O O . SER A 1 102 ? 3.146 2.621 -1.733 1.00 95.19 102 SER A O 1
ATOM 774 N N . TRP A 1 103 ? 2.958 0.597 -0.734 1.00 93.31 103 TRP A N 1
ATOM 775 C CA . TRP A 1 103 ? 4.362 0.220 -0.884 1.00 93.31 103 TRP A CA 1
ATOM 776 C C . TRP A 1 103 ? 4.649 -0.236 -2.317 1.00 93.31 103 TRP A C 1
ATOM 778 O O . TRP A 1 103 ? 5.567 0.260 -2.955 1.00 93.31 103 TRP A O 1
ATOM 788 N N . HIS A 1 104 ? 3.802 -1.113 -2.863 1.00 92.88 104 HIS A N 1
ATOM 789 C CA . HIS A 1 104 ? 4.054 -1.725 -4.165 1.00 92.88 104 HIS A CA 1
ATOM 790 C C . HIS A 1 104 ? 2.779 -1.867 -4.991 1.00 92.88 104 HIS A C 1
ATOM 792 O O . HIS A 1 104 ? 1.733 -2.250 -4.465 1.00 92.88 104 HIS A O 1
ATOM 798 N N . ILE A 1 105 ? 2.878 -1.574 -6.291 1.00 92.56 105 ILE A N 1
ATOM 799 C CA . ILE A 1 105 ? 1.843 -1.839 -7.296 1.00 92.56 105 ILE A CA 1
ATOM 800 C C . ILE A 1 105 ? 2.534 -2.350 -8.558 1.00 92.56 105 ILE A C 1
ATOM 802 O O . ILE A 1 105 ? 3.257 -1.602 -9.216 1.00 92.56 105 ILE A O 1
ATOM 806 N N . GLU A 1 106 ? 2.232 -3.581 -8.955 1.00 90.31 106 GLU A N 1
ATOM 807 C CA . GLU A 1 106 ? 2.759 -4.180 -10.180 1.00 90.31 106 GLU A CA 1
ATOM 808 C C . GLU A 1 106 ? 1.631 -4.766 -11.017 1.00 90.31 106 GLU A C 1
ATOM 810 O O . GLU A 1 106 ? 0.732 -5.440 -10.525 1.00 90.31 106 GLU A O 1
ATOM 815 N N . ARG A 1 107 ? 1.657 -4.482 -12.318 1.00 86.94 107 ARG A N 1
ATOM 816 C CA . ARG A 1 107 ? 0.558 -4.821 -13.221 1.00 86.94 107 ARG A CA 1
ATOM 817 C C . ARG A 1 107 ? 0.572 -6.275 -13.685 1.00 86.94 107 ARG A C 1
ATOM 819 O O . ARG A 1 107 ? -0.501 -6.747 -14.009 1.00 86.94 107 ARG A O 1
ATOM 826 N N . ASN A 1 108 ? 1.729 -6.931 -13.803 1.00 83.44 108 ASN A N 1
ATOM 827 C CA . ASN A 1 108 ? 1.936 -8.273 -14.383 1.00 83.44 108 ASN A CA 1
ATOM 828 C C . ASN A 1 108 ? 0.704 -8.934 -15.024 1.00 83.44 108 ASN A C 1
ATOM 830 O O . ASN A 1 108 ? -0.127 -9.516 -14.341 1.00 83.44 108 ASN A O 1
ATOM 834 N N . GLY A 1 109 ? 0.577 -8.818 -16.352 1.00 75.62 109 GLY A N 1
ATOM 835 C CA . GLY A 1 109 ? -0.527 -9.418 -17.115 1.00 75.62 109 GLY A CA 1
ATOM 836 C C . GLY A 1 109 ? -1.866 -8.665 -17.065 1.00 75.62 109 GLY A C 1
ATOM 837 O O . GLY A 1 109 ? -2.761 -8.974 -17.848 1.00 75.62 109 GLY A O 1
ATOM 838 N N . GLU A 1 110 ? -2.020 -7.646 -16.215 1.00 86.88 110 GLU A N 1
ATOM 839 C CA . GLU A 1 110 ? -3.263 -6.878 -16.100 1.00 86.88 110 GLU A CA 1
ATOM 840 C C . GLU A 1 110 ? -3.413 -5.783 -17.185 1.00 86.88 110 GLU A C 1
ATOM 842 O O . GLU A 1 110 ? -2.433 -5.213 -17.695 1.00 86.88 110 GLU A O 1
ATOM 847 N N . PRO A 1 111 ? -4.662 -5.428 -17.540 1.00 85.12 111 PRO A N 1
ATOM 848 C CA . PRO A 1 111 ? -4.939 -4.390 -18.528 1.00 85.12 111 PRO A CA 1
ATOM 849 C C . PRO A 1 111 ? -4.530 -2.982 -18.049 1.00 85.12 111 PRO A C 1
ATOM 851 O O . PRO A 1 111 ? -4.319 -2.752 -16.850 1.00 85.12 111 PRO A O 1
ATOM 854 N N . PRO A 1 112 ? -4.445 -2.000 -18.970 1.00 86.62 112 PRO A N 1
ATOM 855 C CA . PRO A 1 112 ? -4.319 -0.588 -18.616 1.00 86.62 112 PRO A CA 1
ATOM 856 C C . PRO A 1 112 ? -5.349 -0.161 -17.561 1.00 86.62 112 PRO A C 1
ATOM 858 O O . PRO A 1 112 ? -6.481 -0.643 -17.537 1.00 86.62 112 PRO A 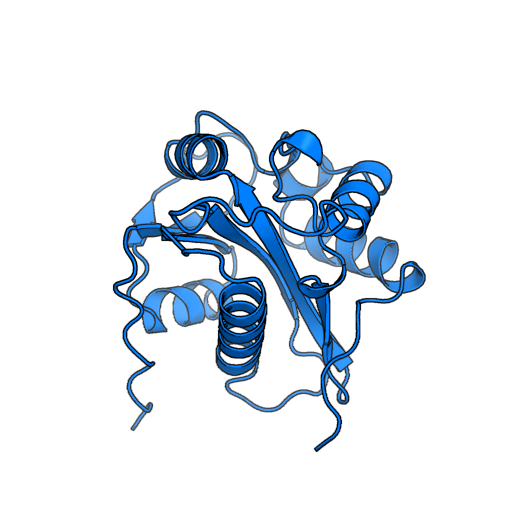O 1
ATOM 861 N N . GLY A 1 113 ? -4.950 0.741 -16.662 1.00 87.81 113 GLY A N 1
ATOM 862 C CA . GLY A 1 113 ? -5.797 1.173 -15.546 1.00 87.81 113 GLY A CA 1
ATOM 863 C C . GLY A 1 113 ? -5.807 0.226 -14.340 1.00 87.81 113 GLY A C 1
ATOM 864 O O . GLY A 1 113 ? -6.542 0.488 -13.389 1.00 87.81 113 GLY A O 1
ATOM 865 N N . PHE A 1 114 ? -4.983 -0.831 -14.334 1.00 92.25 114 PHE A N 1
ATOM 866 C CA . PHE A 1 114 ? -4.813 -1.726 -13.184 1.00 92.25 114 PHE A CA 1
ATOM 867 C C . PHE A 1 114 ? -4.575 -0.981 -11.868 1.00 92.25 114 PHE A C 1
ATOM 869 O O . PHE A 1 114 ? -5.346 -1.183 -10.939 1.00 92.25 114 PHE A O 1
ATOM 876 N N . GLY A 1 115 ? -3.594 -0.072 -11.806 1.00 92.12 115 GLY A N 1
ATOM 877 C CA . GLY A 1 115 ? -3.283 0.653 -10.568 1.00 92.12 115 GLY A CA 1
ATOM 878 C C . GLY A 1 115 ? -4.495 1.387 -9.987 1.00 92.12 115 GLY A C 1
ATOM 879 O O . GLY A 1 115 ? -4.716 1.360 -8.782 1.00 92.12 115 GLY A O 1
ATOM 880 N N . LYS A 1 116 ? -5.362 1.942 -10.849 1.00 91.69 116 LYS A N 1
ATOM 881 C CA . LYS A 1 116 ? -6.604 2.583 -10.400 1.00 91.69 116 LYS A CA 1
ATOM 882 C C . LYS A 1 116 ? -7.582 1.588 -9.780 1.00 91.69 116 LYS A C 1
ATOM 884 O O . LYS A 1 116 ? -8.132 1.855 -8.718 1.00 91.69 116 LYS A O 1
ATOM 889 N N . ARG A 1 117 ? -7.782 0.439 -10.433 1.00 93.50 117 ARG A N 1
ATOM 890 C CA . ARG A 1 117 ? -8.642 -0.634 -9.912 1.00 93.50 117 ARG A CA 1
ATOM 891 C C . ARG A 1 117 ? -8.092 -1.224 -8.616 1.00 93.50 117 ARG A C 1
ATOM 893 O O . ARG A 1 117 ? -8.871 -1.479 -7.709 1.00 93.50 117 ARG A O 1
ATOM 900 N N . ALA A 1 118 ? -6.777 -1.407 -8.524 1.00 94.94 118 ALA A N 1
ATOM 901 C CA . ALA A 1 118 ? -6.126 -1.956 -7.344 1.00 94.94 118 ALA A CA 1
ATOM 902 C C . ALA A 1 118 ? -6.318 -1.056 -6.117 1.00 94.94 118 ALA A C 1
ATOM 904 O O . ALA A 1 118 ? -6.686 -1.535 -5.049 1.00 94.94 118 ALA A O 1
ATOM 905 N N . MET A 1 119 ? -6.154 0.257 -6.279 1.00 94.38 11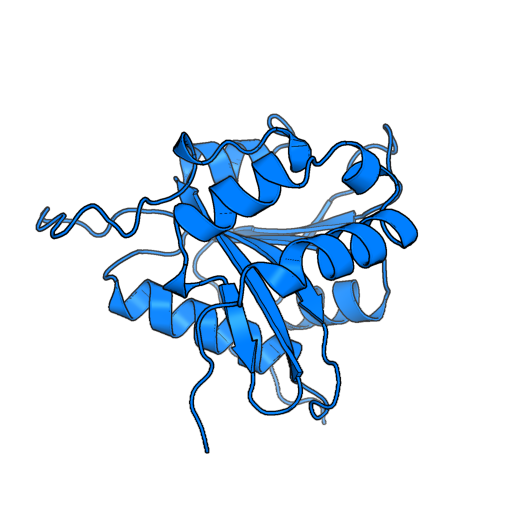9 MET A N 1
ATOM 906 C CA . MET A 1 119 ? -6.372 1.205 -5.186 1.00 94.38 119 MET A CA 1
ATOM 907 C C . MET A 1 119 ? -7.851 1.347 -4.800 1.00 94.38 119 MET A C 1
ATOM 909 O O . MET A 1 119 ? -8.157 1.474 -3.616 1.00 94.38 119 MET A O 1
ATOM 913 N N . GLU A 1 120 ? -8.777 1.287 -5.763 1.00 93.81 120 GLU A N 1
ATOM 914 C CA . GLU A 1 120 ? -10.218 1.281 -5.466 1.00 93.81 120 GLU A CA 1
ATOM 915 C C . GLU A 1 120 ? -10.636 0.005 -4.712 1.00 93.81 120 GLU A C 1
ATOM 917 O O . GLU A 1 120 ? -11.416 0.084 -3.769 1.00 93.81 120 GLU A O 1
ATOM 922 N N . GLU A 1 121 ? -10.070 -1.156 -5.054 1.00 95.69 121 GLU A N 1
ATOM 923 C CA .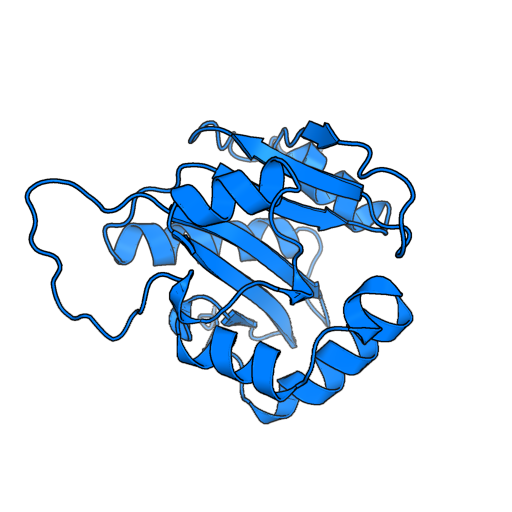 GLU A 1 121 ? -10.275 -2.403 -4.301 1.00 95.69 121 GLU A CA 1
ATOM 924 C C . GLU A 1 121 ? -9.788 -2.264 -2.848 1.00 95.69 121 GLU A C 1
ATOM 926 O O . GLU A 1 121 ? -10.511 -2.620 -1.918 1.00 95.69 121 GLU A O 1
ATOM 931 N N . VAL A 1 122 ? -8.597 -1.691 -2.629 1.00 95.88 122 VAL A N 1
ATOM 932 C CA . VAL A 1 122 ? -8.085 -1.409 -1.275 1.00 95.88 122 VAL A CA 1
ATOM 933 C C . VAL A 1 122 ? -9.033 -0.477 -0.519 1.00 95.88 122 VAL A C 1
ATOM 935 O O . VAL A 1 122 ? -9.385 -0.762 0.624 1.00 95.88 122 VAL A O 1
ATOM 938 N N . LYS A 1 123 ? -9.500 0.605 -1.156 1.00 94.31 123 LYS A N 1
ATOM 939 C CA . LYS A 1 123 ? -10.464 1.542 -0.563 1.00 94.31 123 LYS A CA 1
ATOM 940 C C . LYS A 1 123 ? -11.744 0.830 -0.120 1.00 94.31 123 LYS A C 1
ATOM 942 O O . LYS A 1 123 ? -12.166 1.008 1.019 1.00 94.31 123 LYS A O 1
ATOM 947 N N . GLN A 1 124 ? -12.324 -0.003 -0.983 1.00 93.56 124 GLN A N 1
ATOM 948 C CA . GLN A 1 124 ? -13.546 -0.753 -0.675 1.00 93.56 124 GLN A CA 1
ATOM 949 C C . GLN A 1 124 ? -13.357 -1.714 0.502 1.00 93.56 124 GLN A C 1
ATOM 951 O O . GLN A 1 124 ? -14.233 -1.809 1.360 1.00 93.56 124 GLN A O 1
ATOM 956 N N . ARG A 1 125 ? -12.208 -2.396 0.591 1.00 94.06 125 ARG A N 1
ATOM 957 C CA . ARG A 1 125 ? -11.901 -3.286 1.723 1.00 94.06 125 ARG A CA 1
ATOM 958 C C . ARG A 1 125 ? -11.739 -2.517 3.027 1.00 94.06 125 ARG A C 1
ATOM 960 O O . ARG A 1 125 ? -12.309 -2.915 4.035 1.00 94.06 125 ARG A O 1
ATOM 967 N N . VAL A 1 126 ? -11.043 -1.384 3.000 1.00 92.31 126 VAL A N 1
ATOM 968 C CA . VAL A 1 126 ? -10.896 -0.500 4.165 1.00 92.31 126 VAL A CA 1
ATOM 969 C C . VAL A 1 126 ? -12.251 0.036 4.643 1.00 92.31 126 VAL A C 1
ATOM 971 O O . VAL A 1 126 ? -12.531 0.037 5.841 1.00 92.31 126 VAL A O 1
ATOM 974 N N . GLU A 1 127 ? -13.120 0.449 3.718 1.00 90.31 127 GLU A N 1
ATOM 975 C CA . GLU A 1 127 ? -14.483 0.894 4.033 1.00 90.3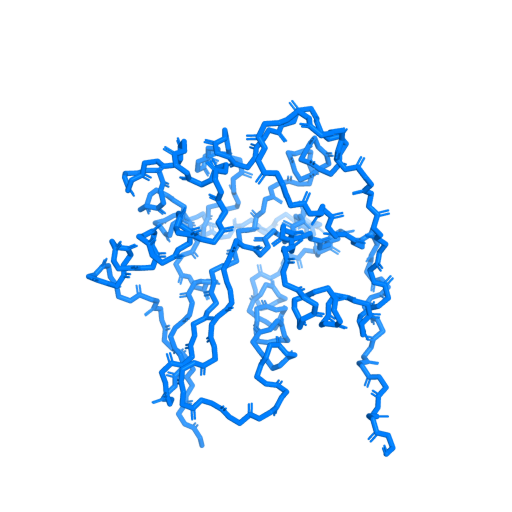1 127 GLU A CA 1
ATOM 976 C C . GLU A 1 127 ? -15.330 -0.251 4.616 1.00 90.31 127 GLU A C 1
ATOM 978 O O . GLU A 1 127 ? -16.064 -0.039 5.582 1.00 90.31 127 GLU A O 1
ATOM 983 N N . ALA A 1 128 ? -15.183 -1.477 4.101 1.00 90.31 128 ALA A N 1
ATOM 984 C CA . ALA A 1 128 ? -15.848 -2.667 4.637 1.00 90.31 128 ALA A CA 1
ATOM 985 C C . ALA A 1 128 ? -15.369 -3.043 6.052 1.00 90.31 128 ALA A C 1
ATOM 987 O O . ALA A 1 128 ? -16.133 -3.630 6.818 1.00 90.31 128 ALA A O 1
ATOM 988 N N . LEU A 1 129 ? -14.142 -2.662 6.423 1.00 87.94 129 LEU A N 1
ATOM 989 C CA . LEU A 1 129 ? -13.617 -2.771 7.788 1.00 87.94 129 LEU A CA 1
ATOM 990 C C . LEU A 1 129 ? -14.146 -1.666 8.727 1.00 87.94 129 LEU A C 1
ATOM 992 O O . LEU A 1 129 ? -13.831 -1.668 9.915 1.00 87.94 129 LEU A O 1
ATOM 996 N N . GLY A 1 130 ? -14.948 -0.716 8.228 1.00 88.94 130 GLY A N 1
ATOM 997 C CA . GLY A 1 130 ? -15.490 0.392 9.020 1.00 88.94 130 GLY A CA 1
ATOM 998 C C . GLY A 1 130 ? -14.451 1.459 9.381 1.00 88.94 130 GLY A C 1
ATOM 999 O O . GLY A 1 130 ? -14.636 2.205 10.344 1.00 88.94 130 GLY A O 1
ATOM 1000 N N . LEU A 1 131 ? -13.349 1.527 8.633 1.00 89.50 131 LEU A N 1
ATOM 1001 C CA . LEU A 1 131 ? -12.256 2.467 8.865 1.00 89.50 131 LEU A CA 1
ATOM 1002 C C . LEU A 1 131 ? -12.444 3.737 8.035 1.00 89.50 131 LEU A C 1
ATOM 1004 O O . LEU A 1 131 ? -13.041 3.726 6.957 1.00 89.50 131 LEU A O 1
ATOM 1008 N N . ARG A 1 132 ? -11.897 4.850 8.527 1.00 91.06 132 ARG A N 1
ATOM 1009 C CA . ARG A 1 132 ? -11.911 6.131 7.820 1.00 91.06 132 ARG A CA 1
ATOM 1010 C C . ARG A 1 132 ? -10.526 6.464 7.289 1.00 91.06 132 ARG A C 1
ATOM 1012 O O . ARG A 1 132 ? -9.593 6.671 8.060 1.00 91.06 132 ARG A O 1
ATOM 1019 N N . ILE A 1 133 ? -10.422 6.585 5.969 1.00 93.31 133 ILE A N 1
ATOM 1020 C CA . ILE A 1 133 ? -9.182 6.983 5.302 1.00 93.31 133 ILE A CA 1
ATOM 1021 C C . ILE A 1 133 ? -8.999 8.501 5.419 1.00 93.31 133 ILE A C 1
ATOM 1023 O O . ILE A 1 133 ? -9.817 9.275 4.918 1.00 93.31 133 ILE A O 1
ATOM 1027 N N . THR A 1 134 ? -7.917 8.932 6.063 1.00 92.81 134 THR A N 1
ATOM 1028 C CA . THR A 1 134 ? -7.517 10.341 6.197 1.00 92.81 134 THR A CA 1
ATOM 1029 C C . THR A 1 134 ? -6.629 10.813 5.054 1.00 92.81 134 THR A C 1
ATOM 1031 O O . THR A 1 134 ? -6.542 12.017 4.814 1.00 92.81 134 THR A O 1
ATOM 1034 N N . GLY A 1 135 ? -6.004 9.890 4.326 1.00 93.56 135 GLY A N 1
ATOM 1035 C CA . GLY A 1 135 ? -5.172 10.202 3.176 1.00 93.56 135 GLY A CA 1
ATOM 1036 C C . GLY A 1 135 ? -4.484 8.981 2.581 1.00 93.56 135 GLY A C 1
ATOM 1037 O O . GLY A 1 135 ? -4.620 7.861 3.077 1.00 93.56 135 GLY A O 1
ATOM 1038 N N . TRP A 1 136 ? -3.753 9.223 1.498 1.00 95.19 136 TRP A N 1
ATOM 1039 C CA . TRP A 1 136 ? -2.977 8.216 0.784 1.00 95.19 136 TRP A CA 1
ATOM 1040 C C . TRP A 1 136 ? -1.543 8.682 0.568 1.00 95.19 136 TRP A C 1
ATOM 1042 O O . TRP A 1 136 ? -1.309 9.876 0.396 1.00 95.19 136 TRP A O 1
ATOM 1052 N N . SER A 1 137 ? -0.590 7.760 0.522 1.00 94.31 137 SER A N 1
ATOM 1053 C CA . SER A 1 137 ? 0.784 8.044 0.112 1.00 94.31 137 SER A CA 1
ATOM 1054 C C . SER A 1 137 ? 1.416 6.871 -0.636 1.00 94.31 137 SER A C 1
ATOM 1056 O O . SER A 1 137 ? 0.983 5.734 -0.483 1.00 94.31 137 SER A O 1
ATOM 1058 N N . ALA A 1 138 ? 2.440 7.140 -1.443 1.00 92.12 138 ALA A N 1
ATOM 1059 C CA . ALA A 1 138 ? 3.303 6.138 -2.072 1.00 92.12 138 ALA A CA 1
ATOM 1060 C C . ALA A 1 138 ? 4.658 6.763 -2.425 1.00 92.12 138 ALA A C 1
ATOM 1062 O O . ALA A 1 138 ? 4.726 7.959 -2.735 1.00 92.12 138 ALA A O 1
ATOM 1063 N N . LEU A 1 139 ? 5.722 5.961 -2.437 1.00 87.88 139 LEU A N 1
ATOM 1064 C CA . LEU A 1 139 ? 6.970 6.339 -3.095 1.00 87.88 139 LEU A CA 1
ATOM 1065 C C . LEU A 1 139 ? 6.893 5.989 -4.586 1.00 87.88 139 LEU A C 1
ATOM 1067 O O . LEU A 1 139 ? 6.706 4.839 -4.976 1.00 87.88 139 LEU A O 1
ATOM 1071 N N . ALA A 1 140 ? 7.059 6.993 -5.445 1.00 86.06 140 ALA A N 1
ATOM 1072 C CA . ALA A 1 140 ? 7.060 6.821 -6.891 1.00 86.06 140 ALA A CA 1
ATOM 1073 C C . ALA A 1 140 ? 8.398 7.279 -7.482 1.00 86.06 140 ALA A C 1
ATOM 1075 O O . ALA A 1 140 ? 8.821 8.421 -7.291 1.00 86.06 140 ALA A O 1
ATOM 1076 N N . VAL A 1 141 ? 9.061 6.381 -8.212 1.00 80.69 141 VAL A N 1
ATOM 1077 C CA . VAL A 1 141 ? 10.285 6.685 -8.978 1.00 80.69 141 VAL A CA 1
ATOM 1078 C C . VAL A 1 141 ? 9.988 6.767 -10.476 1.00 80.69 141 VAL A C 1
ATOM 1080 O O . VAL A 1 141 ? 10.578 7.581 -11.180 1.00 80.69 141 VAL A O 1
ATOM 1083 N N . THR A 1 142 ? 9.057 5.951 -10.973 1.00 83.56 142 THR A N 1
ATOM 1084 C CA . THR A 1 142 ? 8.725 5.886 -12.401 1.00 83.56 142 THR A CA 1
ATOM 1085 C C . THR A 1 142 ? 7.704 6.952 -12.796 1.00 83.56 142 THR A C 1
ATOM 1087 O O . THR A 1 142 ? 6.806 7.292 -12.023 1.00 83.56 142 THR A O 1
ATOM 1090 N N . GLU A 1 143 ? 7.787 7.446 -14.035 1.00 85.06 143 GLU A N 1
ATOM 1091 C CA . GLU A 1 143 ? 6.791 8.381 -14.584 1.00 85.06 143 GLU A CA 1
ATOM 1092 C C . GLU A 1 143 ? 5.380 7.776 -14.603 1.00 85.06 143 GLU A C 1
ATOM 1094 O O . GLU A 1 143 ? 4.408 8.484 -14.346 1.00 85.06 143 GLU A O 1
ATOM 1099 N N . ASP A 1 144 ? 5.258 6.462 -14.811 1.00 84.94 144 ASP A N 1
ATOM 1100 C CA . ASP A 1 144 ? 3.975 5.754 -14.734 1.00 84.94 144 ASP A CA 1
ATOM 1101 C C . ASP A 1 144 ? 3.389 5.789 -13.313 1.00 84.94 144 ASP A C 1
ATOM 1103 O O . ASP A 1 144 ? 2.202 6.081 -13.136 1.00 84.94 144 ASP A O 1
ATOM 1107 N N . GLY A 1 145 ? 4.212 5.550 -12.285 1.00 85.75 145 GLY A N 1
ATOM 1108 C CA . GLY A 1 145 ? 3.795 5.635 -10.884 1.00 85.75 145 GLY A CA 1
ATOM 1109 C C . GLY A 1 145 ? 3.415 7.061 -10.477 1.00 85.75 145 GLY A C 1
ATOM 1110 O O . GLY A 1 145 ? 2.374 7.285 -9.851 1.00 85.75 145 GLY A O 1
ATOM 1111 N N . ILE A 1 146 ? 4.205 8.052 -10.899 1.00 87.00 146 ILE A N 1
ATOM 1112 C CA . ILE A 1 146 ? 3.919 9.476 -10.672 1.00 87.00 146 ILE A CA 1
ATOM 1113 C C . ILE A 1 146 ? 2.623 9.880 -11.390 1.00 87.00 146 ILE A C 1
ATOM 1115 O O . ILE A 1 146 ? 1.771 10.554 -10.805 1.00 87.00 146 ILE A O 1
ATOM 1119 N N . GLY A 1 147 ? 2.445 9.456 -12.643 1.00 88.25 147 GLY A N 1
ATOM 1120 C CA . GLY A 1 147 ? 1.251 9.700 -13.449 1.00 88.25 147 GLY A CA 1
ATOM 1121 C C . GLY A 1 147 ? -0.005 9.090 -12.830 1.00 88.25 147 GLY A C 1
ATOM 1122 O O . GLY A 1 147 ? -1.043 9.756 -12.760 1.00 88.25 147 GLY A O 1
ATOM 1123 N N . LEU A 1 148 ? 0.097 7.868 -12.294 1.00 88.88 148 LEU A N 1
ATOM 1124 C CA . LEU A 1 148 ? -0.971 7.233 -11.524 1.00 88.88 148 LEU A CA 1
ATOM 1125 C C . LEU A 1 148 ? -1.364 8.093 -10.316 1.00 88.88 148 LEU A C 1
ATOM 1127 O O . LEU A 1 148 ? -2.537 8.448 -10.192 1.00 88.88 148 LEU A O 1
ATOM 1131 N N . CYS A 1 149 ? -0.400 8.502 -9.488 1.00 89.38 149 CYS A N 1
ATOM 1132 C CA . CYS A 1 149 ? -0.644 9.350 -8.317 1.00 89.38 149 CYS A CA 1
ATOM 1133 C C . CYS A 1 149 ? -1.291 10.692 -8.704 1.00 89.38 149 CYS A C 1
ATOM 1135 O O . CYS A 1 149 ? -2.301 11.107 -8.130 1.00 89.38 149 CYS A O 1
ATOM 1137 N N . ARG A 1 150 ? -0.766 11.361 -9.738 1.00 88.69 150 ARG A N 1
ATOM 1138 C CA . ARG A 1 150 ? -1.322 12.623 -10.256 1.00 88.69 150 ARG A CA 1
ATOM 1139 C C . ARG A 1 150 ? -2.756 12.462 -10.757 1.00 88.69 150 ARG A C 1
ATOM 1141 O O . ARG A 1 150 ? -3.555 13.378 -10.582 1.00 88.69 150 ARG A O 1
ATOM 1148 N N . SER A 1 151 ? -3.117 11.300 -11.308 1.00 87.88 151 SER A N 1
ATOM 1149 C CA . SER A 1 151 ? -4.489 11.024 -11.762 1.00 87.88 151 SER A CA 1
ATOM 1150 C C . SER A 1 151 ? -5.526 10.995 -10.629 1.00 87.88 151 SER A C 1
ATOM 1152 O O . SER A 1 151 ? -6.715 11.170 -10.890 1.00 87.88 151 SER A O 1
ATOM 1154 N N . PHE A 1 152 ? -5.072 10.845 -9.381 1.00 83.44 152 PHE A N 1
ATOM 1155 C CA . PHE A 1 152 ? -5.880 10.962 -8.164 1.00 83.44 152 PHE A CA 1
ATOM 1156 C C . PHE A 1 152 ? -5.796 12.347 -7.504 1.00 83.44 152 PHE A C 1
ATOM 1158 O O . PHE A 1 152 ? -6.369 12.566 -6.439 1.00 83.44 152 PHE A O 1
ATOM 1165 N N . GLY A 1 153 ? -5.075 13.294 -8.110 1.00 85.81 153 GLY A N 1
ATOM 1166 C CA . GLY A 1 153 ? -4.846 14.624 -7.546 1.00 85.81 153 GLY A CA 1
ATOM 1167 C C . GLY A 1 153 ? -3.824 14.651 -6.409 1.00 85.81 153 GLY A C 1
ATOM 1168 O O . GLY A 1 153 ? -3.841 15.592 -5.613 1.00 85.81 153 GLY A O 1
ATOM 1169 N N . TRP A 1 154 ? -2.956 13.638 -6.309 1.00 88.38 154 TRP A N 1
ATOM 1170 C CA . TRP A 1 154 ? -1.908 13.597 -5.291 1.00 88.38 154 TRP A CA 1
ATOM 1171 C C . TRP A 1 154 ? -0.878 14.693 -5.545 1.00 88.38 154 TRP A C 1
ATOM 1173 O O . TRP A 1 154 ? -0.560 15.037 -6.687 1.00 88.38 154 TRP A O 1
ATOM 1183 N N . ARG A 1 155 ? -0.360 15.242 -4.452 1.00 84.69 155 ARG A N 1
ATOM 1184 C CA . ARG A 1 155 ? 0.705 16.231 -4.445 1.00 84.69 155 ARG A CA 1
ATOM 1185 C C . ARG A 1 155 ? 2.040 15.528 -4.290 1.00 84.69 155 ARG A C 1
ATOM 1187 O O . ARG A 1 155 ? 2.152 14.488 -3.649 1.00 84.69 155 ARG A O 1
ATOM 1194 N N . GLU A 1 156 ? 3.038 16.130 -4.905 1.00 82.69 156 GLU A N 1
ATOM 1195 C CA . GLU A 1 156 ? 4.422 15.708 -4.799 1.00 82.69 156 GLU A CA 1
ATOM 1196 C C . GLU A 1 156 ? 5.104 16.527 -3.707 1.00 82.69 156 GLU A C 1
ATOM 1198 O O . GLU A 1 156 ? 4.907 17.744 -3.616 1.00 82.69 156 GLU A O 1
ATOM 1203 N N . ARG A 1 157 ? 5.958 15.877 -2.926 1.00 70.94 157 ARG A N 1
ATOM 1204 C CA . ARG A 1 157 ? 7.013 16.557 -2.183 1.00 70.94 157 ARG A CA 1
ATOM 1205 C C . ARG A 1 157 ? 8.338 16.052 -2.682 1.00 70.94 157 ARG A C 1
ATOM 1207 O O . ARG A 1 157 ? 8.558 14.846 -2.784 1.00 70.94 157 ARG A O 1
ATOM 1214 N N . ALA A 1 158 ? 9.236 17.001 -2.896 1.00 57.22 158 ALA A N 1
ATOM 1215 C CA . ALA A 1 158 ? 10.648 16.700 -2.901 1.00 57.22 158 ALA A CA 1
ATOM 1216 C C . ALA A 1 158 ? 11.003 16.164 -1.508 1.00 57.22 158 ALA A C 1
ATOM 1218 O O . ALA A 1 158 ? 11.149 16.922 -0.547 1.00 57.22 158 ALA A O 1
ATOM 1219 N N . VAL A 1 159 ? 11.059 14.841 -1.375 1.00 55.75 159 VAL A N 1
ATOM 1220 C CA . VAL A 1 159 ? 11.843 14.235 -0.305 1.00 55.75 159 VAL A CA 1
ATOM 1221 C C . VAL A 1 159 ? 13.253 14.729 -0.584 1.00 55.75 159 VAL A C 1
ATOM 1223 O O . VAL A 1 159 ? 13.738 14.542 -1.700 1.00 55.75 159 VAL A O 1
ATOM 1226 N N . GLU A 1 160 ? 13.847 15.470 0.357 1.00 46.28 160 GLU A N 1
ATOM 1227 C CA . GLU A 1 160 ? 15.242 15.898 0.237 1.00 46.28 160 GLU A CA 1
ATOM 1228 C C . GLU A 1 160 ? 16.049 14.706 -0.277 1.00 46.28 160 GLU A C 1
ATOM 1230 O O . GLU A 1 160 ? 15.877 13.599 0.243 1.00 46.28 160 GLU A O 1
ATOM 1235 N N . GLU A 1 161 ? 16.908 14.934 -1.278 1.00 45.94 161 GLU A N 1
ATOM 1236 C CA . GLU A 1 161 ? 17.778 13.965 -1.979 1.00 45.94 161 GLU A CA 1
ATOM 1237 C C . GLU A 1 161 ? 18.670 13.105 -1.055 1.00 45.94 161 GLU A C 1
ATOM 1239 O O . GLU A 1 161 ? 19.571 12.386 -1.482 1.00 45.94 161 GLU A O 1
ATOM 1244 N N . SER A 1 162 ? 18.436 13.136 0.246 1.00 40.91 162 SER A N 1
ATOM 1245 C CA . SER A 1 162 ? 18.964 12.218 1.221 1.00 40.91 162 SER A CA 1
ATOM 1246 C C . SER A 1 162 ? 18.424 10.788 1.014 1.00 40.91 162 SER A C 1
ATOM 1248 O O . SER A 1 162 ? 17.493 10.329 1.666 1.00 40.91 162 SER A O 1
ATOM 1250 N N . ARG A 1 163 ? 19.171 10.037 0.188 1.00 44.97 163 ARG A N 1
ATOM 1251 C CA . ARG A 1 163 ? 19.492 8.597 0.353 1.00 44.97 163 ARG A CA 1
ATOM 1252 C C . ARG A 1 163 ? 18.698 7.550 -0.450 1.00 44.97 163 ARG A C 1
ATOM 1254 O O . ARG A 1 163 ? 18.823 6.375 -0.109 1.00 44.97 163 ARG A O 1
ATOM 1261 N N . GLY A 1 164 ? 17.972 7.895 -1.523 1.00 48.91 164 GLY A N 1
ATOM 1262 C CA . GLY A 1 164 ? 17.308 6.840 -2.320 1.00 48.91 164 GLY A CA 1
ATOM 1263 C C . GLY A 1 164 ? 16.644 7.163 -3.666 1.00 48.91 164 GLY A C 1
ATOM 1264 O O . GLY A 1 164 ? 16.289 6.221 -4.359 1.00 48.91 164 GLY A O 1
ATOM 1265 N N . GLY A 1 165 ? 16.487 8.426 -4.082 1.00 55.84 165 GLY A N 1
ATOM 1266 C CA . GLY A 1 165 ? 16.089 8.765 -5.465 1.00 55.84 165 GLY A CA 1
ATOM 1267 C C . GLY A 1 165 ? 14.594 8.677 -5.836 1.00 55.84 165 GLY A C 1
ATOM 1268 O O . GLY A 1 165 ? 14.278 8.784 -7.017 1.00 55.84 165 GLY A O 1
ATOM 1269 N N . GLY A 1 166 ? 13.672 8.520 -4.877 1.00 59.75 166 GLY A N 1
ATOM 1270 C CA . GLY A 1 166 ? 12.217 8.516 -5.124 1.00 59.75 166 GLY A CA 1
ATOM 1271 C C . GLY A 1 166 ? 11.494 9.811 -4.739 1.00 59.75 166 GLY A C 1
ATOM 1272 O O . GLY A 1 166 ? 11.967 10.570 -3.894 1.00 59.75 166 GLY A O 1
ATOM 1273 N N . ARG A 1 167 ? 10.320 10.056 -5.341 1.00 69.50 167 ARG A N 1
ATOM 1274 C CA . ARG A 1 167 ? 9.404 11.151 -4.976 1.00 69.50 167 ARG A CA 1
ATOM 1275 C C . ARG A 1 167 ? 8.293 10.602 -4.089 1.00 69.50 167 ARG A C 1
ATOM 1277 O O . ARG A 1 167 ? 7.603 9.659 -4.477 1.00 69.50 167 ARG A O 1
ATOM 1284 N N . LEU A 1 168 ? 8.088 11.202 -2.918 1.00 74.81 168 LEU A N 1
ATOM 1285 C CA . LEU A 1 168 ? 6.923 10.882 -2.099 1.00 74.81 168 LEU A CA 1
ATOM 1286 C C . LEU A 1 168 ? 5.709 11.611 -2.666 1.00 74.81 168 LEU A C 1
ATOM 1288 O O . LEU A 1 168 ? 5.659 12.844 -2.714 1.00 74.81 168 LEU A O 1
ATOM 1292 N N . MET A 1 169 ? 4.732 10.819 -3.084 1.00 81.38 169 MET A N 1
ATOM 1293 C CA . MET A 1 169 ? 3.442 11.276 -3.565 1.00 81.38 169 MET A CA 1
ATOM 1294 C C . MET A 1 169 ? 2.424 11.066 -2.449 1.00 81.38 169 MET A C 1
ATOM 1296 O O . MET A 1 169 ? 2.380 9.989 -1.856 1.00 81.38 169 MET A O 1
ATOM 1300 N N . TRP A 1 170 ? 1.591 12.061 -2.153 1.00 80.94 170 TRP A N 1
ATOM 1301 C CA . TRP A 1 170 ? 0.524 11.892 -1.168 1.00 80.94 170 TRP A CA 1
ATOM 1302 C C . TRP A 1 170 ? -0.713 12.733 -1.456 1.00 80.94 170 TRP A C 1
ATOM 1304 O O . TRP A 1 170 ? -0.687 13.732 -2.173 1.00 80.94 170 TRP A O 1
ATOM 1314 N N . LEU A 1 171 ? -1.810 12.359 -0.813 1.00 79.44 171 LEU A N 1
ATOM 1315 C CA . LEU A 1 171 ? -3.054 13.105 -0.772 1.00 79.44 171 LEU A CA 1
ATOM 1316 C C . LEU A 1 171 ? -3.550 13.154 0.670 1.00 79.44 171 LEU A C 1
ATOM 1318 O O . LEU A 1 171 ? -3.824 12.116 1.264 1.00 79.44 171 LEU A O 1
ATOM 1322 N N . GLU A 1 172 ? -3.672 14.362 1.218 1.00 74.31 172 GLU A N 1
ATOM 1323 C CA . GLU A 1 172 ? -4.379 14.594 2.479 1.00 74.31 172 GLU A CA 1
ATOM 1324 C C . GLU A 1 172 ? -5.877 14.804 2.226 1.00 74.31 172 GLU A C 1
ATOM 1326 O O . GLU A 1 172 ? -6.284 15.504 1.292 1.00 74.31 172 GLU A O 1
ATOM 1331 N N . GLY A 1 173 ? -6.691 14.238 3.114 1.00 58.69 173 GLY A N 1
ATOM 1332 C CA . GLY A 1 173 ? -8.143 14.302 3.080 1.00 58.69 173 GLY A CA 1
ATOM 1333 C C . GLY A 1 173 ? -8.775 13.212 2.216 1.00 58.69 173 GLY A C 1
ATOM 1334 O O . GLY A 1 173 ? -8.189 12.699 1.265 1.00 58.69 173 GLY A O 1
ATOM 1335 N N . SER A 1 174 ? -10.043 12.917 2.499 1.00 53.31 174 SER A N 1
ATOM 1336 C CA . SER A 1 174 ? -10.898 12.010 1.721 1.00 53.31 174 SER A CA 1
ATOM 1337 C C . SER A 1 174 ? -11.316 12.580 0.357 1.00 53.31 174 SER A C 1
ATOM 1339 O O . SER A 1 174 ? -12.253 12.077 -0.260 1.00 53.31 174 SER A O 1
ATOM 1341 N N . ASN A 1 175 ? -10.607 13.597 -0.153 1.00 49.84 175 ASN A N 1
ATOM 1342 C CA . ASN A 1 175 ? -10.798 14.195 -1.479 1.00 49.84 175 ASN A CA 1
ATOM 1343 C C . ASN A 1 175 ? -10.317 13.255 -2.599 1.00 49.84 175 ASN A C 1
ATOM 1345 O O . ASN A 1 175 ? -9.725 13.700 -3.584 1.00 49.84 175 ASN A O 1
ATOM 1349 N N . TRP A 1 176 ? -10.575 11.955 -2.446 1.00 57.03 176 TRP A N 1
ATOM 1350 C CA . TRP A 1 176 ? -10.551 10.975 -3.512 1.00 57.03 176 TRP A CA 1
ATOM 1351 C C . TRP A 1 176 ? -11.503 11.458 -4.601 1.00 57.03 176 TRP A C 1
ATOM 1353 O O . TRP A 1 176 ? -12.720 11.277 -4.536 1.00 57.03 176 TRP A O 1
ATOM 1363 N N . LYS A 1 177 ? -10.953 12.140 -5.601 1.00 55.16 177 LYS A N 1
ATOM 1364 C CA . LYS A 1 177 ? -11.686 12.398 -6.829 1.00 55.16 177 LYS A CA 1
ATOM 1365 C C . LYS A 1 177 ? -11.660 11.088 -7.591 1.00 55.16 177 LYS A C 1
ATOM 1367 O O . LYS A 1 177 ? -10.582 10.631 -7.969 1.00 55.16 177 LYS A O 1
ATOM 1372 N N . ALA A 1 178 ? -12.833 10.488 -7.797 1.00 50.06 178 ALA A N 1
ATOM 1373 C CA . ALA A 1 178 ? -12.960 9.386 -8.739 1.00 50.06 178 ALA A CA 1
ATOM 1374 C C . ALA A 1 178 ? -12.238 9.797 -10.039 1.00 50.06 178 ALA A C 1
ATOM 1376 O O . ALA A 1 178 ? -12.446 10.926 -10.506 1.00 50.06 178 ALA A O 1
ATOM 1377 N N . PRO A 1 179 ? -11.331 8.959 -10.569 1.00 47.25 179 PRO A N 1
ATOM 1378 C CA . PRO A 1 179 ? -10.455 9.370 -11.650 1.00 47.25 179 PRO A CA 1
ATOM 1379 C C . PRO A 1 179 ? -11.284 9.833 -12.846 1.00 47.25 179 PRO A C 1
ATOM 1381 O O . PRO A 1 179 ? -12.211 9.149 -13.278 1.00 47.25 179 PRO A O 1
ATOM 1384 N N . THR A 1 180 ? -10.934 10.993 -13.397 1.00 47.03 180 THR A N 1
ATOM 1385 C CA . THR A 1 180 ? -11.524 11.465 -14.651 1.00 47.03 180 THR A CA 1
ATOM 1386 C C . THR A 1 180 ? -11.158 10.458 -15.750 1.00 47.03 180 THR A C 1
ATOM 1388 O O . THR A 1 180 ? -9.993 10.035 -15.804 1.00 47.03 180 THR A O 1
ATOM 1391 N N . PRO A 1 181 ? -12.107 10.012 -16.596 1.00 37.06 181 PRO A N 1
ATOM 1392 C CA . PRO A 1 181 ? -11.775 9.168 -17.736 1.00 37.06 181 PRO A CA 1
ATOM 1393 C C . PRO A 1 181 ? -10.731 9.889 -18.589 1.00 37.06 181 PRO A C 1
ATOM 1395 O O . PRO A 1 181 ? -10.885 11.079 -18.868 1.00 37.06 181 PRO A O 1
ATOM 1398 N N . ALA A 1 182 ? -9.660 9.191 -18.965 1.00 44.44 182 ALA A N 1
ATOM 1399 C CA . ALA A 1 182 ? -8.808 9.689 -20.034 1.00 44.44 182 ALA A CA 1
ATOM 1400 C C . ALA A 1 182 ? -9.662 9.701 -21.312 1.00 44.44 182 ALA A C 1
ATOM 1402 O O . ALA A 1 182 ? -10.279 8.679 -21.623 1.00 44.44 182 ALA A O 1
ATOM 1403 N N . LEU A 1 183 ? -9.762 10.868 -21.955 1.00 36.56 183 LEU A N 1
ATOM 1404 C CA . LEU A 1 183 ? -10.351 11.018 -23.288 1.00 36.56 183 LEU A CA 1
ATOM 1405 C C . LEU A 1 183 ? -9.489 10.305 -24.332 1.00 36.56 183 LEU A C 1
ATOM 1407 O O . LEU A 1 183 ? -8.246 10.359 -24.186 1.00 36.56 183 LEU A O 1
#